Protein AF-A0A3P6P7G0-F1 (afdb_monomer)

Radius of gyration: 26.15 Å; Cα contacts (8 Å, |Δi|>4): 37; chains: 1; bounding box: 54×55×48 Å

Mean predicted aligned error: 15.67 Å

Organism: Dibothriocephalus latus (NCBI:txid60516)

Secondary structure (DSSP, 8-state):
--EEEE-S-HHHHHHHHHHH-SEEEES--SSHHHHHHHHHHHHHTTGGG--S------------------PPPP--

InterPro domains:
  IPR006434 Pyrimidine 5'-nucleotidase, eukaryotic [PF05822] (1-41)
  IPR023214 HAD superfamily [G3DSA:3.40.50.1000] (1-57)

Sequence (76 aa):
MKIGFLNENVETLLDTYMDIYDIVLTEDPTFKIPLEVLNCIVQSESLDVKKRQRHRTCSTEAQSLLTQSLPLPNAH

Foldseek 3Di:
DFEAEDAPPCVPCVVVCVVPGPHYHYPDPDCVVVVVVVVCVVVVVVCVVDPDDPPPPDDDPDDDDDDDDDDDDDDD

Structure (mmCIF, N/CA/C/O backbone):
data_AF-A0A3P6P7G0-F1
#
_entry.id   AF-A0A3P6P7G0-F1
#
loop_
_atom_site.group_PDB
_atom_site.id
_atom_site.type_symbol
_atom_site.label_atom_id
_atom_site.label_alt_id
_atom_site.label_comp_id
_atom_site.label_asym_id
_atom_site.label_entity_id
_atom_site.label_seq_id
_atom_site.pdbx_PD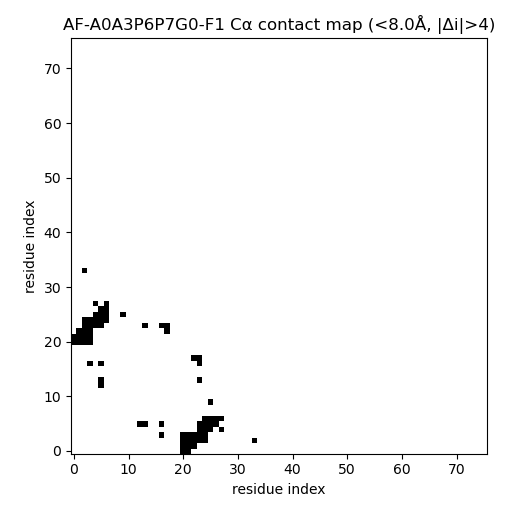B_ins_code
_atom_site.Cartn_x
_atom_site.Cartn_y
_atom_site.Cartn_z
_atom_site.occupancy
_atom_site.B_iso_or_equiv
_atom_site.auth_seq_id
_atom_site.auth_comp_id
_atom_site.auth_asym_id
_atom_site.auth_atom_id
_atom_site.pdbx_PDB_model_num
ATOM 1 N N . MET A 1 1 ? -9.811 -4.307 1.132 1.00 89.38 1 MET A N 1
ATOM 2 C CA . MET A 1 1 ? -8.692 -3.357 1.175 1.00 89.38 1 MET A CA 1
ATOM 3 C C . MET A 1 1 ? -7.399 -4.129 1.390 1.00 89.38 1 MET A C 1
ATOM 5 O O . MET A 1 1 ? -7.307 -4.859 2.371 1.00 89.38 1 MET A O 1
ATOM 9 N N . LYS A 1 2 ? -6.441 -4.006 0.474 1.00 95.56 2 LYS A N 1
ATOM 10 C CA . LYS A 1 2 ? -5.105 -4.602 0.518 1.00 95.56 2 LYS A CA 1
ATOM 11 C C . LYS A 1 2 ? -4.070 -3.492 0.354 1.00 95.56 2 LYS A C 1
ATOM 13 O O . LYS A 1 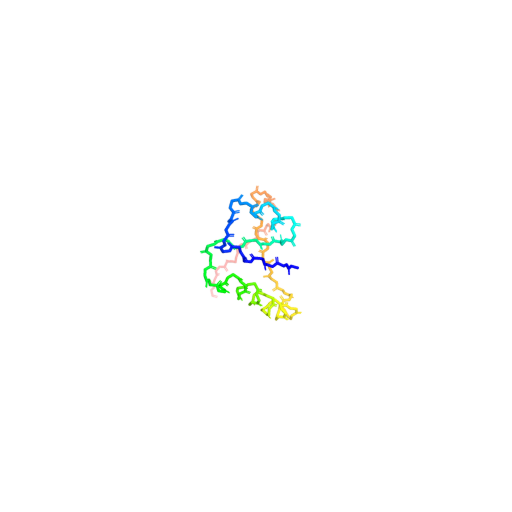2 ? -4.184 -2.689 -0.566 1.00 95.56 2 LYS A O 1
ATOM 18 N N . ILE A 1 3 ? -3.068 -3.478 1.229 1.00 96.31 3 ILE A N 1
ATOM 19 C CA . ILE A 1 3 ? -1.946 -2.535 1.178 1.00 96.31 3 ILE A CA 1
ATOM 20 C C . ILE A 1 3 ? -0.693 -3.330 0.806 1.00 96.31 3 ILE A C 1
ATOM 22 O O . ILE A 1 3 ? -0.369 -4.302 1.489 1.00 96.31 3 ILE A O 1
ATOM 26 N N . GLY A 1 4 ? -0.022 -2.942 -0.275 1.00 96.44 4 GLY A N 1
ATOM 27 C CA . GLY A 1 4 ? 1.227 -3.543 -0.734 1.00 96.44 4 GLY A CA 1
ATOM 28 C C . GLY A 1 4 ? 2.418 -2.657 -0.388 1.00 96.44 4 GLY A C 1
ATOM 29 O O . GLY A 1 4 ? 2.392 -1.463 -0.665 1.00 96.44 4 GLY A O 1
ATOM 30 N N . PHE A 1 5 ? 3.470 -3.238 0.187 1.00 96.69 5 PHE A N 1
ATOM 31 C CA . PHE A 1 5 ? 4.754 -2.561 0.380 1.00 96.69 5 PHE A CA 1
ATOM 32 C C . PHE A 1 5 ? 5.685 -2.922 -0.775 1.00 96.69 5 PHE A C 1
ATOM 34 O O . PHE A 1 5 ? 5.975 -4.103 -0.986 1.00 96.69 5 PHE A O 1
ATOM 41 N N . LEU A 1 6 ? 6.140 -1.916 -1.517 1.00 96.25 6 LEU A N 1
ATOM 42 C CA . LEU A 1 6 ? 7.054 -2.071 -2.641 1.00 96.25 6 LEU A CA 1
ATOM 43 C C . LEU A 1 6 ? 8.356 -1.326 -2.338 1.00 96.25 6 LEU A C 1
ATOM 45 O O . LEU A 1 6 ? 8.489 -0.133 -2.597 1.00 96.25 6 LEU A O 1
ATOM 49 N N . ASN A 1 7 ? 9.310 -2.052 -1.756 1.00 92.81 7 ASN A N 1
ATOM 50 C CA . ASN A 1 7 ? 10.569 -1.481 -1.263 1.00 92.81 7 ASN A CA 1
ATOM 51 C C . ASN A 1 7 ? 11.739 -1.629 -2.246 1.00 92.81 7 ASN A C 1
ATOM 53 O O . ASN A 1 7 ? 12.786 -1.025 -2.043 1.00 92.81 7 ASN A O 1
ATOM 57 N N . GLU A 1 8 ? 11.581 -2.434 -3.297 1.00 92.69 8 GLU A N 1
ATOM 58 C CA . GLU A 1 8 ? 12.622 -2.717 -4.286 1.00 92.69 8 GLU A CA 1
ATOM 59 C C . GLU A 1 8 ? 12.019 -2.772 -5.688 1.00 92.69 8 GLU A C 1
ATOM 61 O O . GLU A 1 8 ? 10.848 -3.117 -5.850 1.00 92.69 8 GLU A O 1
ATOM 66 N N . ASN A 1 9 ? 12.834 -2.475 -6.706 1.00 94.44 9 ASN A N 1
ATOM 67 C CA . ASN A 1 9 ? 12.449 -2.543 -8.122 1.00 94.44 9 ASN A CA 1
ATOM 68 C C . ASN A 1 9 ? 11.152 -1.777 -8.437 1.00 94.44 9 ASN A C 1
ATOM 70 O O . ASN A 1 9 ? 10.340 -2.234 -9.243 1.00 94.44 9 ASN A O 1
ATOM 74 N N . VAL A 1 10 ? 10.962 -0.621 -7.787 1.00 94.75 10 VAL A N 1
ATOM 75 C CA . VAL A 1 10 ? 9.733 0.182 -7.871 1.00 94.75 10 VAL A CA 1
ATOM 76 C C . VAL A 1 10 ? 9.367 0.463 -9.327 1.00 94.75 10 VAL A C 1
ATOM 78 O O . VAL A 1 10 ? 8.256 0.160 -9.739 1.00 94.75 10 VAL A O 1
ATOM 81 N N . GLU A 1 11 ? 10.321 0.936 -10.130 1.00 94.94 11 GLU A N 1
ATOM 82 C CA . GLU A 1 11 ? 10.100 1.281 -11.542 1.00 94.94 11 GLU A CA 1
ATOM 83 C C . GLU A 1 11 ? 9.576 0.111 -12.389 1.00 94.94 11 GLU A C 1
ATOM 85 O O . GLU A 1 11 ? 8.826 0.322 -13.337 1.00 94.94 11 GLU A O 1
ATOM 90 N N . THR A 1 12 ? 9.940 -1.125 -12.040 1.00 97.25 12 THR A N 1
ATOM 91 C CA . THR A 1 12 ? 9.568 -2.324 -12.804 1.00 97.25 12 THR A CA 1
ATOM 92 C C . THR A 1 12 ? 8.269 -2.952 -12.304 1.00 97.25 12 THR A C 1
ATOM 94 O O . THR A 1 12 ? 7.540 -3.567 -13.077 1.00 97.25 12 THR A O 1
ATOM 97 N N . LEU A 1 13 ? 7.999 -2.860 -11.001 1.00 96.94 13 LEU A N 1
ATOM 98 C CA . LEU A 1 13 ? 6.929 -3.617 -10.345 1.00 96.94 13 LEU A CA 1
ATOM 99 C C . LEU A 1 13 ? 5.710 -2.769 -9.977 1.00 96.94 13 LEU A C 1
ATOM 101 O O . LEU A 1 13 ? 4.673 -3.341 -9.637 1.00 96.94 13 LEU A O 1
ATOM 105 N N . LEU A 1 14 ? 5.811 -1.438 -10.044 1.00 97.00 14 LEU A N 1
ATOM 106 C CA . LEU A 1 14 ? 4.749 -0.538 -9.600 1.00 97.00 14 LEU A CA 1
ATOM 107 C C . LEU A 1 14 ? 3.431 -0.779 -10.342 1.00 97.00 14 LEU A C 1
ATOM 109 O O . LEU A 1 14 ? 2.416 -0.952 -9.675 1.00 97.00 14 LEU A O 1
ATOM 113 N N . ASP A 1 15 ? 3.446 -0.886 -11.673 1.00 97.56 15 ASP A N 1
ATOM 114 C CA . ASP A 1 15 ? 2.229 -1.116 -12.470 1.00 97.56 15 ASP A CA 1
ATOM 115 C C . ASP A 1 15 ? 1.507 -2.403 -12.044 1.00 97.56 15 ASP A C 1
ATOM 117 O O . ASP A 1 15 ? 0.309 -2.405 -11.775 1.00 97.56 15 ASP A O 1
ATOM 121 N N . THR A 1 16 ? 2.257 -3.495 -11.861 1.00 97.88 16 THR A N 1
ATOM 122 C CA . THR A 1 16 ? 1.686 -4.769 -11.394 1.00 97.88 16 THR A CA 1
ATOM 123 C C . THR A 1 16 ? 1.129 -4.659 -9.976 1.00 97.88 16 THR A C 1
ATOM 125 O O . THR A 1 16 ? 0.105 -5.262 -9.660 1.00 97.88 16 THR A O 1
ATOM 128 N N . TYR A 1 17 ? 1.793 -3.905 -9.099 1.00 98.12 17 TYR A N 1
ATOM 129 C CA . TYR A 1 17 ? 1.323 -3.688 -7.733 1.00 98.12 17 TYR A CA 1
ATOM 130 C C . TYR A 1 17 ? 0.051 -2.834 -7.701 1.00 98.12 17 TYR A C 1
ATOM 132 O O . TYR A 1 17 ? -0.851 -3.134 -6.920 1.00 98.12 17 TYR A O 1
ATOM 140 N N . MET A 1 18 ? -0.046 -1.818 -8.560 1.00 96.81 18 MET A N 1
ATOM 141 C CA . MET A 1 18 ? -1.234 -0.972 -8.685 1.00 96.81 18 MET A CA 1
ATOM 142 C C . MET A 1 18 ? -2.457 -1.742 -9.202 1.00 96.81 18 MET A C 1
ATOM 144 O O .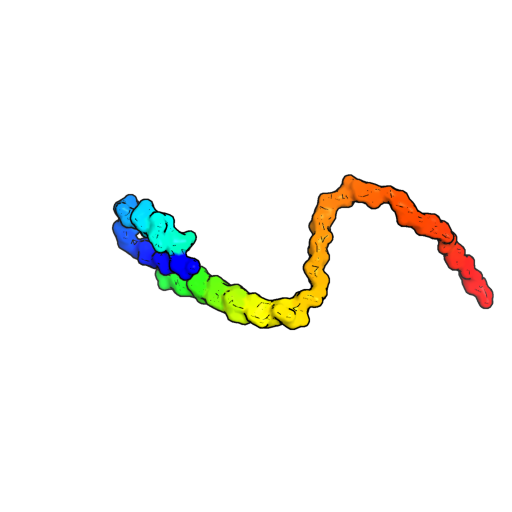 MET A 1 18 ? -3.577 -1.394 -8.838 1.00 96.81 18 MET A O 1
ATOM 148 N N . ASP A 1 19 ? -2.262 -2.814 -9.975 1.00 98.00 19 ASP A N 1
ATOM 149 C CA . ASP A 1 19 ? -3.361 -3.669 -10.446 1.00 98.00 19 ASP A CA 1
ATOM 150 C C . ASP A 1 19 ? -3.945 -4.583 -9.350 1.00 98.00 19 ASP A C 1
ATOM 152 O O . ASP A 1 19 ? -5.114 -4.975 -9.416 1.00 98.00 19 ASP A O 1
ATOM 156 N N . ILE A 1 20 ? -3.144 -4.969 -8.348 1.00 97.50 20 ILE A N 1
ATOM 157 C CA . ILE A 1 20 ? -3.511 -6.023 -7.377 1.00 97.50 20 ILE A CA 1
ATOM 158 C C . ILE A 1 20 ? -3.695 -5.525 -5.936 1.00 97.50 20 ILE A C 1
ATOM 160 O O . ILE A 1 20 ? -4.295 -6.237 -5.116 1.00 97.50 20 ILE A O 1
ATOM 164 N N . TYR A 1 21 ? -3.184 -4.336 -5.615 1.00 98.19 21 TYR A N 1
ATOM 165 C CA . TYR A 1 21 ? -3.322 -3.688 -4.313 1.00 98.19 21 TYR A CA 1
ATOM 166 C C . TYR A 1 21 ? -4.158 -2.415 -4.427 1.00 98.19 21 TYR A C 1
ATOM 168 O O . TYR A 1 21 ? -4.043 -1.663 -5.384 1.00 98.19 21 TYR A O 1
ATOM 176 N N . ASP A 1 22 ? -4.963 -2.141 -3.401 1.00 96.50 22 ASP A N 1
ATOM 177 C CA . ASP A 1 22 ? -5.751 -0.905 -3.339 1.00 96.50 22 ASP A CA 1
ATOM 178 C C . ASP A 1 22 ? -4.862 0.310 -3.009 1.00 96.50 22 ASP A C 1
ATOM 180 O O . ASP A 1 22 ? -5.174 1.440 -3.373 1.00 96.50 22 ASP A O 1
ATOM 184 N N . ILE A 1 23 ? -3.765 0.079 -2.276 1.00 95.88 23 ILE A N 1
ATOM 185 C CA . ILE A 1 23 ? -2.774 1.086 -1.885 1.00 95.88 23 ILE A CA 1
ATOM 186 C C . ILE A 1 23 ? -1.386 0.460 -2.025 1.00 95.88 23 ILE A C 1
ATOM 188 O O . ILE A 1 23 ? -1.141 -0.617 -1.477 1.00 95.88 23 ILE A O 1
ATOM 192 N N . VAL A 1 24 ? -0.472 1.146 -2.708 1.00 96.81 24 VAL A N 1
ATOM 193 C CA . VAL A 1 24 ? 0.938 0.751 -2.823 1.00 96.81 24 VAL A CA 1
ATOM 194 C C . VAL A 1 24 ? 1.791 1.775 -2.086 1.00 96.81 24 VAL A C 1
ATOM 196 O O . VAL A 1 24 ? 1.703 2.969 -2.360 1.00 96.81 24 VAL A O 1
ATOM 199 N N . LEU A 1 25 ? 2.592 1.309 -1.134 1.00 96.56 25 LEU A N 1
ATOM 200 C CA . LEU A 1 25 ? 3.525 2.123 -0.365 1.00 96.56 25 LEU A CA 1
ATOM 201 C C . LEU A 1 25 ? 4.938 1.868 -0.882 1.00 96.56 25 LEU A C 1
ATOM 203 O O . LEU A 1 25 ? 5.448 0.753 -0.768 1.00 96.56 25 LEU A O 1
ATOM 207 N N . THR A 1 26 ? 5.549 2.897 -1.459 1.00 94.69 26 THR A N 1
ATOM 208 C CA . THR A 1 26 ? 6.935 2.882 -1.938 1.00 94.69 26 THR A CA 1
ATOM 209 C C . THR A 1 26 ? 7.807 3.693 -0.994 1.00 94.69 26 THR A C 1
ATOM 211 O O . THR A 1 26 ? 7.411 4.788 -0.600 1.00 94.69 26 THR A O 1
ATOM 214 N N . GLU A 1 27 ? 8.986 3.173 -0.653 1.00 87.06 27 GLU A N 1
ATOM 215 C CA . GLU A 1 27 ? 9.973 3.868 0.195 1.00 87.06 27 GLU A CA 1
ATOM 216 C C . GLU A 1 27 ? 9.444 4.293 1.585 1.00 87.06 27 GLU A C 1
ATOM 218 O O . GLU A 1 27 ? 10.017 5.165 2.236 1.00 87.06 27 GLU A O 1
ATOM 223 N 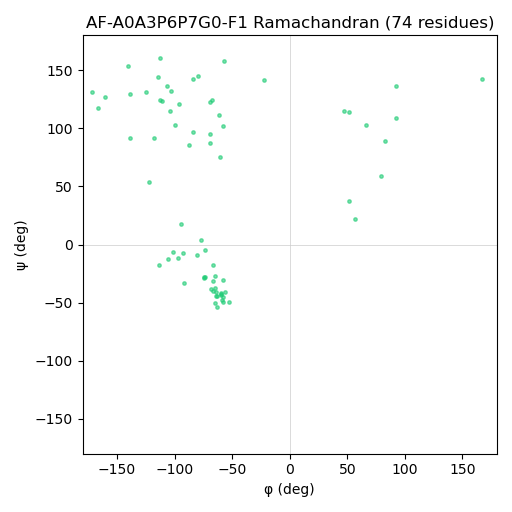N . ASP A 1 28 ? 8.375 3.655 2.079 1.00 85.62 28 ASP A N 1
ATOM 224 C CA . ASP A 1 28 ? 7.868 3.844 3.442 1.00 85.62 28 ASP A CA 1
ATOM 225 C C . ASP A 1 28 ? 8.361 2.696 4.342 1.00 85.62 28 ASP A C 1
ATOM 227 O O . ASP A 1 28 ? 7.818 1.588 4.288 1.00 85.62 28 ASP A O 1
ATOM 231 N N . PRO A 1 29 ? 9.379 2.920 5.197 1.00 83.81 29 PRO A N 1
ATOM 232 C CA . PRO A 1 29 ? 9.877 1.895 6.112 1.00 83.81 29 PRO A CA 1
ATOM 233 C C . PRO A 1 29 ? 8.969 1.701 7.337 1.00 83.81 29 PRO A C 1
ATOM 235 O O . PRO A 1 29 ? 9.333 0.979 8.268 1.00 83.81 29 PRO A O 1
ATOM 238 N N . THR A 1 30 ? 7.826 2.387 7.407 1.00 92.69 30 THR A N 1
ATOM 239 C CA . THR A 1 30 ? 6.977 2.442 8.595 1.00 92.69 30 THR A CA 1
ATOM 240 C C . THR A 1 30 ? 5.638 1.742 8.395 1.00 92.69 30 THR A C 1
ATOM 242 O O . THR A 1 30 ? 5.141 1.554 7.292 1.00 92.69 30 THR A O 1
ATOM 245 N N . PHE A 1 31 ? 4.995 1.405 9.513 1.00 94.12 31 PHE A N 1
ATOM 246 C CA . PHE A 1 31 ? 3.613 0.920 9.536 1.00 94.12 31 PHE A CA 1
ATOM 247 C C . PHE A 1 31 ? 2.595 2.042 9.794 1.00 94.12 31 PHE A C 1
ATOM 249 O O . PHE A 1 31 ? 1.458 1.753 10.162 1.00 94.12 31 PHE A O 1
ATOM 256 N N . LYS A 1 32 ? 2.963 3.322 9.620 1.00 94.38 32 LYS A N 1
ATOM 257 C CA . LYS A 1 32 ? 2.082 4.451 9.970 1.00 94.38 32 LYS A CA 1
ATOM 258 C C . LYS A 1 32 ? 0.745 4.395 9.236 1.00 94.38 32 LYS A C 1
ATOM 260 O O . LYS A 1 32 ? -0.290 4.457 9.890 1.00 94.38 32 LYS A O 1
ATOM 265 N N . ILE A 1 33 ? 0.770 4.211 7.916 1.00 93.06 33 ILE A N 1
ATOM 266 C CA . ILE A 1 33 ? -0.449 4.160 7.101 1.00 93.06 33 ILE A CA 1
ATOM 267 C C . ILE A 1 33 ? -1.322 2.945 7.466 1.00 93.06 33 ILE A C 1
ATOM 269 O O . ILE A 1 33 ? -2.497 3.147 7.777 1.00 93.06 33 ILE A O 1
ATOM 273 N N . PRO A 1 34 ? -0.803 1.698 7.527 1.00 94.62 34 PRO A N 1
ATOM 274 C CA . PRO A 1 34 ? -1.605 0.570 8.004 1.00 94.62 34 PRO A CA 1
ATOM 275 C C . PRO A 1 34 ? -2.198 0.773 9.404 1.00 94.62 34 PRO A C 1
ATOM 277 O O . PRO A 1 34 ? -3.354 0.414 9.631 1.00 94.62 34 PRO A O 1
ATOM 280 N N . LEU A 1 35 ? -1.431 1.352 10.337 1.00 95.38 35 LEU A N 1
ATOM 281 C CA . LEU A 1 35 ? -1.897 1.620 11.699 1.00 95.38 35 LEU A CA 1
ATOM 282 C C . LEU A 1 35 ? -2.998 2.679 11.729 1.00 95.38 35 LEU A C 1
ATOM 284 O O . LEU A 1 35 ? -3.963 2.522 12.472 1.00 95.38 35 LEU A O 1
ATOM 288 N N . GLU A 1 36 ? -2.883 3.733 10.927 1.00 94.12 36 GLU A N 1
ATOM 289 C CA . GLU A 1 36 ? -3.904 4.772 10.824 1.00 94.12 36 GLU A CA 1
ATOM 290 C C . GLU A 1 36 ? -5.208 4.209 10.259 1.00 94.12 36 GLU A C 1
ATOM 292 O O . GLU A 1 36 ? -6.269 4.429 10.844 1.00 94.12 36 GLU A O 1
ATOM 297 N N . VAL A 1 37 ? -5.133 3.388 9.206 1.00 93.44 37 VAL A N 1
ATOM 298 C CA . VAL A 1 37 ? -6.328 2.736 8.660 1.00 93.44 37 VAL A CA 1
ATOM 299 C C . VAL A 1 37 ? -6.964 1.798 9.686 1.00 93.44 37 VAL A C 1
ATOM 301 O O . VAL A 1 37 ? -8.179 1.846 9.885 1.00 93.44 37 VAL A O 1
ATOM 304 N N . LEU A 1 38 ? -6.166 0.987 10.388 1.00 93.12 38 LEU A N 1
ATOM 305 C CA . LEU A 1 38 ? -6.677 0.124 11.454 1.00 93.12 38 LEU A CA 1
ATOM 306 C C . LEU A 1 38 ? -7.351 0.943 12.562 1.00 93.12 38 LEU A C 1
ATOM 308 O O . LEU A 1 38 ? -8.437 0.592 13.017 1.00 93.12 38 LEU A O 1
ATOM 312 N N . ASN A 1 39 ? -6.740 2.055 12.967 1.00 92.56 39 ASN A N 1
ATOM 313 C CA . ASN A 1 39 ? -7.284 2.936 13.990 1.00 92.56 39 ASN A CA 1
ATOM 314 C C . ASN A 1 39 ? -8.610 3.570 13.542 1.00 92.56 39 ASN A C 1
ATOM 316 O O . ASN A 1 39 ? -9.556 3.616 14.324 1.00 92.56 39 ASN A O 1
ATOM 320 N N . CYS A 1 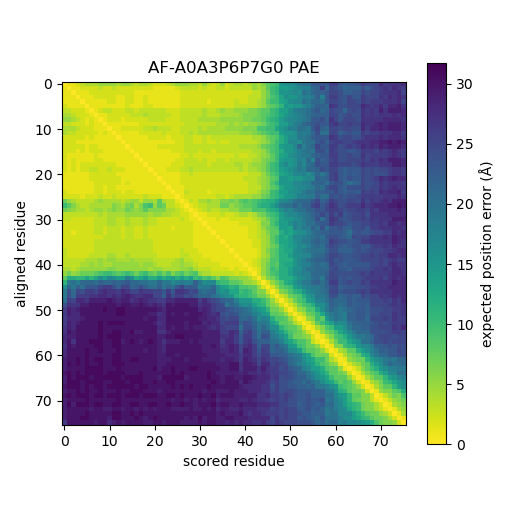40 ? -8.726 3.987 12.279 1.00 90.12 40 CYS A N 1
ATOM 321 C CA . CYS A 1 40 ? -9.990 4.462 11.718 1.00 90.12 40 CYS A CA 1
ATOM 322 C C . CYS A 1 40 ? -11.081 3.386 11.767 1.00 90.12 40 CYS A C 1
ATOM 324 O O . CYS A 1 40 ? -12.210 3.699 12.136 1.00 90.12 40 CYS A O 1
ATOM 326 N N . ILE A 1 41 ? -10.753 2.132 11.441 1.00 89.38 41 ILE A N 1
ATOM 327 C CA . ILE A 1 41 ? -11.701 1.009 11.496 1.00 89.38 41 ILE A CA 1
ATOM 328 C C . ILE A 1 41 ? -12.163 0.786 12.941 1.00 89.38 41 ILE A C 1
ATOM 330 O O . ILE A 1 41 ? -13.359 0.857 13.216 1.00 89.38 41 ILE A O 1
ATOM 334 N N . VAL A 1 42 ? -11.229 0.627 13.880 1.00 90.00 42 VAL A N 1
ATOM 335 C CA . VAL A 1 42 ? -11.540 0.394 15.302 1.00 90.00 42 VAL A CA 1
ATOM 336 C C . VAL A 1 42 ? -12.357 1.546 15.898 1.00 90.00 42 VAL A C 1
ATOM 338 O O . VAL A 1 42 ? -13.322 1.325 16.625 1.00 90.00 42 VAL A O 1
ATOM 341 N N . GLN A 1 43 ? -12.017 2.795 15.577 1.00 85.50 43 GLN A N 1
ATOM 342 C CA . GLN A 1 43 ? -12.758 3.954 16.074 1.00 85.50 43 GLN A CA 1
ATOM 343 C C . GLN A 1 43 ? -14.122 4.118 15.396 1.00 85.50 43 GLN A C 1
ATOM 345 O O . GLN A 1 43 ? -15.046 4.648 16.015 1.00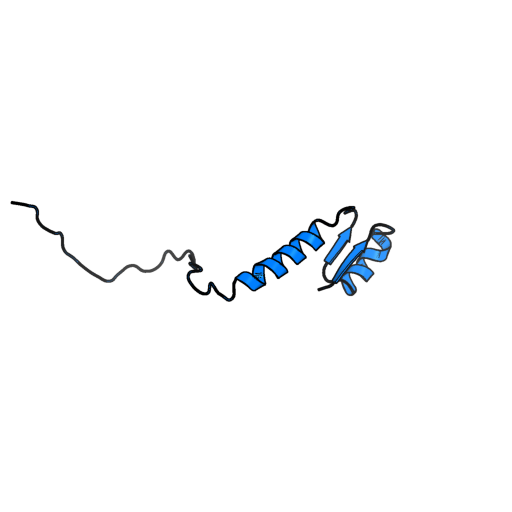 85.50 43 GLN A O 1
ATOM 350 N N . SER A 1 44 ? -14.281 3.658 14.153 1.00 70.00 44 SER A N 1
ATOM 351 C CA . SER A 1 44 ? -15.556 3.738 13.438 1.00 70.00 44 SER A CA 1
ATOM 352 C C . SER A 1 44 ? -16.648 2.861 14.059 1.00 70.00 44 SER A C 1
ATOM 354 O O . SER A 1 44 ? -17.800 3.289 14.093 1.00 70.00 44 SER A O 1
ATOM 356 N N . GLU A 1 45 ? -16.293 1.725 14.668 1.00 59.53 45 GLU A N 1
ATOM 357 C CA . GLU A 1 45 ? -17.234 0.847 15.388 1.00 59.53 45 GLU A CA 1
ATOM 358 C C . GLU A 1 45 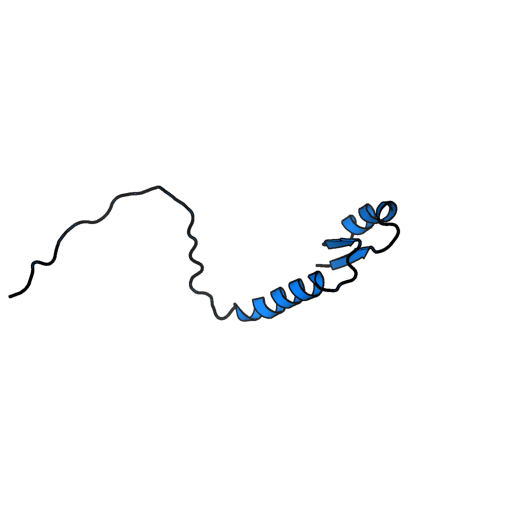? -17.815 1.500 16.659 1.00 59.53 45 GLU A C 1
ATOM 360 O O . GLU A 1 45 ? -18.872 1.107 17.151 1.00 59.53 45 GLU A O 1
ATOM 365 N N . SER A 1 46 ? -17.187 2.567 17.168 1.00 57.09 46 SER A N 1
ATOM 366 C CA . SER A 1 46 ? -17.731 3.367 18.277 1.00 57.09 46 SER A CA 1
ATOM 367 C C . SER A 1 46 ? -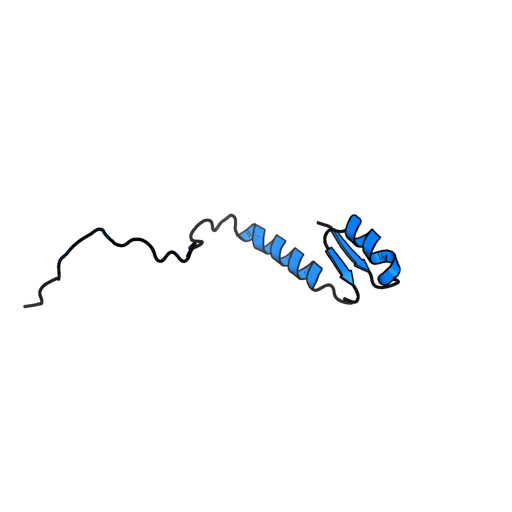18.805 4.383 17.848 1.00 57.09 46 SER A C 1
ATOM 369 O O . SER A 1 46 ? -19.458 5.001 18.696 1.00 57.09 46 SER A O 1
ATOM 371 N N . LEU A 1 47 ? -19.014 4.582 16.539 1.00 51.09 47 LEU A N 1
ATOM 372 C CA . LEU A 1 47 ? -19.892 5.629 16.004 1.00 51.09 47 LEU A CA 1
ATOM 373 C C . LEU A 1 47 ? -21.333 5.169 15.743 1.00 51.09 47 LEU A C 1
ATOM 375 O O . LEU A 1 47 ? -22.202 6.023 15.540 1.00 51.09 47 LEU A O 1
ATOM 379 N N . ASP A 1 48 ? -21.636 3.873 15.862 1.00 52.56 48 ASP A N 1
ATOM 380 C CA . ASP A 1 48 ? -23.013 3.368 15.753 1.00 52.56 48 ASP A CA 1
ATOM 381 C C . ASP A 1 48 ? -23.900 3.686 16.976 1.00 52.56 48 ASP A C 1
ATOM 383 O O . ASP A 1 48 ? -25.117 3.514 16.917 1.00 52.56 48 ASP A O 1
ATOM 387 N N . VAL A 1 49 ? -23.350 4.287 18.044 1.00 51.16 49 VAL A N 1
ATOM 388 C CA . VAL A 1 49 ? -24.136 4.842 19.174 1.00 51.16 49 VAL A CA 1
ATOM 389 C C . VAL A 1 49 ? -24.288 6.375 19.107 1.00 51.16 49 VAL A C 1
ATOM 391 O O . VAL A 1 49 ? -25.076 6.958 19.851 1.00 51.16 49 VAL A O 1
ATOM 394 N N . LYS A 1 50 ? -23.627 7.075 18.170 1.00 43.44 50 LYS A N 1
ATOM 395 C CA . LYS A 1 50 ? -23.778 8.537 17.992 1.00 43.44 50 LYS A CA 1
ATOM 396 C C . LYS A 1 50 ? -24.234 8.922 16.585 1.00 43.44 50 LYS A C 1
ATOM 398 O O . LYS A 1 50 ? -23.710 9.838 15.955 1.00 43.44 50 LYS A O 1
ATOM 403 N N . LYS A 1 51 ? -25.340 8.327 16.131 1.00 49.06 51 LYS A N 1
ATOM 404 C CA . LYS A 1 51 ? -26.247 9.025 15.205 1.00 49.06 51 LYS A CA 1
ATOM 405 C C . LYS A 1 51 ? -26.951 10.162 15.954 1.00 49.06 51 LYS A C 1
ATOM 407 O O . LYS A 1 51 ? -28.046 9.964 16.465 1.00 49.06 51 LYS A O 1
ATOM 412 N N . ARG A 1 52 ? -26.340 11.349 16.011 1.00 53.09 52 ARG A N 1
ATOM 413 C CA . ARG A 1 52 ? -27.022 12.661 16.023 1.00 53.09 52 ARG A CA 1
ATOM 414 C C . ARG A 1 52 ? -25.980 13.776 15.888 1.00 53.09 52 ARG A C 1
ATOM 416 O O . ARG A 1 52 ? -24.991 13.798 16.606 1.00 53.09 52 ARG A O 1
ATOM 423 N N . GLN A 1 53 ? -26.252 14.692 14.961 1.00 49.78 53 GLN A N 1
ATOM 424 C CA . GLN A 1 53 ? -25.526 15.939 14.702 1.00 49.78 53 GLN A CA 1
ATOM 425 C C . GLN A 1 53 ? -24.211 15.869 13.891 1.00 49.78 53 GLN A C 1
ATOM 427 O O . GLN A 1 53 ? -23.178 16.386 14.299 1.00 49.78 53 GLN A O 1
ATOM 432 N N . ARG A 1 54 ? -24.261 15.364 12.647 1.00 48.97 54 ARG A N 1
ATOM 433 C CA . ARG A 1 54 ? -23.402 15.945 11.595 1.00 48.97 54 ARG A CA 1
ATOM 434 C C . ARG A 1 54 ? -24.132 17.162 11.034 1.00 48.97 54 ARG A C 1
ATOM 436 O O . ARG A 1 54 ? -25.024 17.014 10.202 1.00 48.97 54 ARG A O 1
ATOM 443 N N . HIS A 1 55 ? -23.785 18.350 11.525 1.00 40.47 55 HIS A N 1
ATOM 444 C CA . HIS A 1 55 ? -24.132 19.595 10.849 1.00 40.47 55 HIS A CA 1
ATOM 445 C C . HIS A 1 55 ? -23.536 19.543 9.438 1.00 40.47 55 HIS A C 1
ATOM 447 O O . HIS A 1 55 ? -22.337 19.717 9.244 1.00 40.47 55 HIS A O 1
ATOM 453 N N . ARG A 1 56 ? -24.381 19.265 8.442 1.00 45.97 56 ARG A N 1
ATOM 454 C CA . ARG A 1 56 ? -24.116 19.679 7.068 1.00 45.97 56 ARG A CA 1
ATOM 455 C C . ARG A 1 56 ? -24.256 21.197 7.052 1.00 45.97 56 ARG A C 1
ATOM 457 O O . ARG A 1 56 ? -25.368 21.691 6.917 1.00 45.97 56 ARG A O 1
ATOM 464 N N . THR A 1 57 ? -23.172 21.945 7.193 1.00 46.06 57 THR A N 1
ATOM 465 C CA . THR A 1 57 ? -23.157 23.314 6.667 1.00 46.06 57 THR A CA 1
ATOM 466 C C . THR A 1 57 ? -22.713 23.226 5.219 1.00 46.06 57 THR A C 1
ATOM 468 O O . THR A 1 57 ? -21.531 23.295 4.896 1.00 46.06 57 THR A O 1
ATOM 471 N N . CYS A 1 58 ? -23.693 22.982 4.350 1.00 36.25 58 CYS A N 1
ATOM 472 C CA . CYS A 1 58 ? -23.589 23.377 2.957 1.00 36.25 58 CYS A CA 1
ATOM 473 C C . CYS A 1 58 ? -23.609 24.909 2.948 1.00 36.25 58 CYS A C 1
ATOM 475 O O . CYS A 1 58 ? -24.511 25.507 3.536 1.00 36.25 58 CYS A O 1
ATOM 477 N N . SER A 1 59 ? -22.592 25.534 2.352 1.00 50.88 59 SER A N 1
ATOM 478 C CA . SER A 1 59 ? -22.659 26.953 2.023 1.00 50.88 59 SER A CA 1
ATOM 479 C C . SER A 1 59 ? -23.817 27.129 1.049 1.00 50.88 59 SER A C 1
ATOM 481 O O . SER A 1 59 ? -23.793 26.604 -0.064 1.00 50.88 59 SER A O 1
ATOM 483 N N . THR A 1 60 ? -24.879 27.787 1.490 1.00 41.53 60 THR A N 1
ATOM 484 C CA . THR A 1 60 ? -25.930 28.252 0.597 1.00 41.53 60 THR A CA 1
ATOM 485 C C . THR A 1 60 ? -26.315 29.642 1.060 1.00 41.53 60 THR A C 1
ATOM 487 O O . THR A 1 60 ? -27.174 29.828 1.918 1.00 41.53 60 THR A O 1
ATOM 490 N N . GLU A 1 61 ? -25.645 30.632 0.481 1.00 47.38 61 GLU A N 1
ATOM 491 C CA . GLU A 1 61 ? -26.211 31.960 0.289 1.00 47.38 61 GLU A CA 1
ATOM 492 C C . GLU A 1 61 ? -27.458 31.825 -0.599 1.00 47.38 61 GLU A C 1
ATOM 494 O O . GLU A 1 61 ? -27.417 32.084 -1.796 1.00 47.38 61 GLU A O 1
ATOM 499 N N . ALA A 1 62 ? -28.571 31.342 -0.050 1.00 49.06 62 ALA A N 1
ATOM 500 C CA . ALA A 1 62 ? -29.877 31.488 -0.675 1.00 49.06 62 ALA A CA 1
ATOM 501 C C . ALA A 1 62 ? -30.998 31.283 0.351 1.00 49.06 62 ALA A C 1
ATOM 503 O O . ALA A 1 62 ? -31.101 30.217 0.950 1.00 49.06 62 ALA A O 1
ATOM 504 N N . GLN A 1 63 ? -31.895 32.279 0.398 1.00 46.84 63 GLN A N 1
ATOM 505 C CA . GLN A 1 63 ? -33.252 32.268 0.976 1.00 46.84 63 GLN A CA 1
ATOM 506 C C . GLN A 1 63 ? -33.274 32.508 2.499 1.00 46.84 63 GLN A C 1
ATOM 508 O O . GLN A 1 63 ? -33.100 31.595 3.290 1.00 46.84 63 GLN A O 1
ATOM 513 N N . SER A 1 64 ? -33.350 33.739 3.015 1.00 47.56 64 SER A N 1
ATOM 514 C CA . SER A 1 64 ? -34.303 34.831 2.742 1.00 47.56 64 SER A CA 1
ATOM 515 C C . SER A 1 64 ? -35.775 34.405 2.851 1.00 47.56 64 SER A C 1
ATOM 517 O O . SER A 1 64 ? -36.277 33.686 1.992 1.00 47.56 64 SER A O 1
ATOM 519 N N . LEU A 1 65 ? -36.433 34.994 3.861 1.00 49.03 65 LEU A N 1
ATOM 520 C CA . LEU A 1 6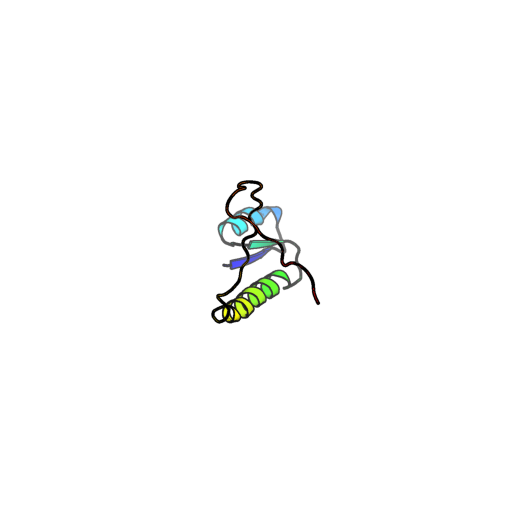5 ? -37.874 35.150 4.121 1.00 49.03 65 LEU A CA 1
ATOM 521 C C . LEU A 1 65 ? -38.582 34.077 4.969 1.00 49.03 65 LEU A C 1
ATOM 523 O O . LEU A 1 65 ? -38.448 32.886 4.728 1.00 49.03 65 LEU A O 1
ATOM 527 N N . LEU A 1 66 ? -39.430 34.590 5.885 1.00 39.25 66 LEU A N 1
ATOM 528 C CA . LEU A 1 66 ? -40.307 33.946 6.890 1.00 39.25 66 LEU A CA 1
ATOM 529 C C . LEU A 1 66 ? -39.617 33.787 8.271 1.00 39.25 66 LEU A C 1
ATOM 531 O O . LEU A 1 66 ? -38.706 32.991 8.415 1.00 39.25 66 LEU A O 1
ATOM 535 N N . THR A 1 67 ? -39.943 34.494 9.361 1.00 41.66 67 THR A N 1
ATOM 536 C CA . THR A 1 67 ? -41.182 35.179 9.752 1.00 41.66 67 THR A CA 1
ATOM 537 C C . THR A 1 67 ? -40.901 36.105 10.953 1.00 41.66 67 THR A C 1
ATOM 539 O O . THR A 1 67 ? -40.487 35.649 12.008 1.00 41.66 67 THR A O 1
ATOM 542 N N . GLN A 1 68 ? -41.102 37.407 10.736 1.00 41.50 68 GLN A N 1
ATOM 543 C CA . GLN A 1 68 ? -41.859 38.374 11.551 1.00 41.50 68 GLN A CA 1
ATOM 544 C C . GLN A 1 68 ? -41.671 38.459 13.091 1.00 41.50 68 GLN A C 1
ATOM 546 O O . GLN A 1 68 ? -42.145 37.623 13.848 1.00 41.50 68 GLN A O 1
ATOM 551 N N . SER A 1 69 ? -41.139 39.616 13.509 1.00 40.91 69 SER A N 1
ATOM 552 C CA . SER A 1 69 ? -41.827 40.610 14.364 1.00 40.91 69 SER A CA 1
ATOM 553 C C . SER A 1 69 ? -42.191 40.259 15.819 1.00 40.91 69 SER A C 1
ATOM 555 O O . SER A 1 69 ? -43.255 39.706 16.069 1.00 40.91 69 SER A O 1
ATOM 557 N N . LEU A 1 70 ? -41.413 40.764 16.790 1.00 46.94 70 LEU A N 1
ATOM 558 C CA . LEU A 1 70 ? -41.775 41.891 17.691 1.00 46.94 70 LEU A CA 1
ATOM 559 C C . LEU A 1 70 ? -40.790 41.992 18.885 1.00 46.94 70 LEU A C 1
ATOM 561 O O . LEU A 1 70 ? -40.361 40.963 19.406 1.00 46.94 70 LEU A O 1
ATOM 565 N N . PRO A 1 71 ? -40.425 43.207 19.342 1.00 48.84 71 PRO A N 1
ATOM 566 C CA . PRO A 1 71 ? -39.546 43.403 20.492 1.00 48.84 71 PRO A CA 1
ATOM 567 C C . PRO A 1 71 ? -40.325 43.343 21.819 1.00 48.84 71 PRO A C 1
ATOM 569 O O . PRO A 1 71 ? -41.439 43.856 21.917 1.00 48.84 71 PRO A O 1
ATOM 572 N N . LEU A 1 72 ? -39.717 42.758 22.855 1.00 56.69 72 LEU A N 1
ATOM 573 C CA . LEU A 1 72 ? -40.179 42.878 24.244 1.00 56.69 72 LEU A CA 1
ATOM 574 C C . LEU A 1 72 ? -39.956 44.323 24.727 1.00 56.69 72 LEU A C 1
ATOM 576 O O . LEU A 1 72 ? -38.809 44.779 24.689 1.00 56.69 72 LEU A O 1
ATOM 580 N N . PRO A 1 73 ? -40.983 45.059 25.188 1.00 51.78 73 PRO A N 1
ATOM 581 C CA . PRO A 1 73 ? -40.755 46.328 25.853 1.00 51.78 73 PRO A CA 1
ATOM 582 C C . PRO A 1 73 ? -40.337 46.117 27.314 1.00 51.78 73 PRO A C 1
ATOM 584 O O . PRO A 1 73 ? -40.768 45.187 27.994 1.00 51.78 73 PRO A O 1
ATOM 587 N N . ASN A 1 74 ? -39.456 47.017 27.737 1.00 45.69 74 ASN A N 1
ATOM 588 C CA . ASN A 1 74 ? -38.769 47.083 29.017 1.00 45.69 74 ASN A CA 1
ATOM 589 C C . ASN A 1 74 ? -39.671 47.135 30.260 1.00 45.69 74 ASN A C 1
ATOM 591 O O . ASN A 1 74 ? -40.811 47.589 30.230 1.00 45.69 74 ASN A O 1
ATOM 595 N N . ALA A 1 75 ? -39.014 46.729 31.347 1.00 43.56 75 ALA A N 1
ATOM 596 C CA . ALA A 1 75 ? -39.269 46.927 32.767 1.00 43.56 75 ALA A CA 1
ATOM 597 C C . ALA A 1 75 ? -40.146 48.118 33.192 1.00 43.56 75 ALA A C 1
ATOM 599 O O . ALA A 1 75 ? -39.945 49.244 32.739 1.00 43.56 75 ALA A O 1
ATOM 600 N N . HIS A 1 76 ? -40.966 47.853 34.213 1.00 41.16 76 HIS A N 1
ATOM 601 C CA . HIS A 1 76 ? -41.060 48.665 35.426 1.00 41.16 76 HIS A CA 1
ATOM 602 C C . HIS A 1 76 ? -41.269 47.758 36.640 1.00 41.16 76 HIS A C 1
ATOM 604 O O . HIS A 1 76 ? -42.042 46.782 36.508 1.00 41.16 76 HIS A O 1
#

Nearest PDB structures (foldseek):
  2cn1-assembly1_A  TM=9.635E-01  e=2.419E-02  Homo sapiens
  4nwi-assembly2_B  TM=8.519E-01  e=1.483E-02  Drosophila melanogaster

Solvent-accessible surface area (backbone atoms only — not comparable to full-atom values): 5352 Å² total; per-residue (Å²): 140,44,79,40,81,41,81,65,64,50,92,79,45,44,70,64,43,61,76,76,24,82,40,76,43,64,83,62,97,64,63,61,67,65,50,50,53,51,47,52,54,64,57,50,71,66,46,81,84,60,86,72,81,84,80,79,80,71,93,65,99,68,81,86,86,89,81,83,90,84,84,85,82,80,89,133

pLDDT: mean 74.08, std 23.39, range [36.25, 98.19]